Protein AF-A0A8J2P2X7-F1 (afdb_monomer_lite)

Organism: NCBI:txid39272

Radius of gyration: 16.41 Å; chains: 1; bounding box: 31×21×48 Å

Sequence (73 aa):
MSEFVRVLIAVSEKAANIARIVRSEKELFQLLVQEKGVEDKNERFVQDFKTLADVLIQECLRHDISTVFPAMA

pLDDT: mean 85.46, std 16.01, range [48.59, 98.06]

Foldseek 3Di:
DVVLVVLVVVLVVVLVVLVVCCCVDPVSVCLVPDDPDPPPPDDPPPDPSVVVSVVVSVVSSQVSSCVVVVVSD

Structure (mmCIF, N/CA/C/O backbone):
data_AF-A0A8J2P2X7-F1
#
_entry.id   AF-A0A8J2P2X7-F1
#
loop_
_atom_site.group_PDB
_atom_site.id
_atom_site.type_symbol
_atom_site.label_atom_id
_atom_site.label_alt_id
_atom_site.label_comp_id
_atom_site.label_asym_id
_atom_site.label_entity_id
_atom_site.label_seq_id
_atom_site.pdbx_PDB_ins_code
_atom_site.Cartn_x
_atom_site.Cartn_y
_atom_site.Cartn_z
_atom_site.occupancy
_atom_site.B_iso_or_equiv
_atom_site.auth_seq_id
_atom_site.auth_comp_id
_atom_site.auth_asym_id
_atom_site.auth_atom_id
_atom_site.pdbx_PDB_model_num
ATOM 1 N N . MET A 1 1 ? 15.495 6.305 -15.362 1.00 65.19 1 MET A N 1
ATOM 2 C CA . MET A 1 1 ? 15.279 7.036 -14.088 1.00 65.19 1 MET A CA 1
ATOM 3 C C . MET A 1 1 ? 13.884 7.654 -14.003 1.00 65.19 1 MET A C 1
ATOM 5 O O . MET A 1 1 ? 13.235 7.483 -12.983 1.00 65.19 1 MET A O 1
ATOM 9 N N . SER A 1 2 ? 13.387 8.310 -15.060 1.00 90.44 2 SER A N 1
ATOM 10 C CA . SER A 1 2 ? 12.032 8.894 -15.093 1.00 90.44 2 SER A CA 1
ATOM 11 C C . SER A 1 2 ? 10.904 7.878 -14.867 1.00 90.44 2 SER A C 1
ATOM 13 O O . SER A 1 2 ? 9.942 8.190 -14.177 1.00 90.44 2 SER A O 1
ATOM 15 N N . GLU A 1 3 ? 11.023 6.669 -15.413 1.00 92.81 3 GLU A N 1
ATOM 16 C CA . GLU A 1 3 ? 10.025 5.603 -15.250 1.00 92.81 3 GLU A CA 1
ATOM 17 C C . GLU A 1 3 ? 9.949 5.082 -13.812 1.00 92.81 3 GLU A C 1
ATOM 19 O O . GLU A 1 3 ? 8.865 5.011 -13.246 1.00 92.81 3 GLU A O 1
ATOM 24 N N . PHE A 1 4 ? 11.097 4.825 -13.182 1.00 93.38 4 PHE A N 1
ATOM 25 C CA . PHE A 1 4 ? 11.155 4.398 -11.784 1.00 93.38 4 PHE A CA 1
ATOM 26 C C . PHE A 1 4 ? 10.478 5.408 -10.849 1.00 93.38 4 PHE A C 1
ATOM 28 O O . PHE A 1 4 ? 9.621 5.042 -10.052 1.00 93.38 4 PHE A O 1
ATOM 35 N N . VAL A 1 5 ? 10.782 6.701 -11.008 1.00 96.19 5 VAL A N 1
ATOM 36 C CA . VAL A 1 5 ? 10.138 7.766 -10.222 1.00 96.19 5 VAL A CA 1
ATOM 37 C C . VAL A 1 5 ? 8.631 7.829 -10.491 1.00 96.19 5 VAL A C 1
ATOM 39 O O . VAL A 1 5 ? 7.857 7.986 -9.553 1.00 96.19 5 VAL A O 1
ATOM 42 N N . ARG A 1 6 ? 8.189 7.665 -11.747 1.00 96.56 6 ARG A N 1
ATOM 43 C CA . ARG A 1 6 ? 6.754 7.620 -12.083 1.00 96.56 6 ARG A CA 1
ATOM 44 C C . ARG A 1 6 ? 6.041 6.459 -11.394 1.00 96.56 6 ARG A C 1
ATOM 46 O O . ARG A 1 6 ? 4.963 6.671 -10.848 1.00 96.56 6 ARG A O 1
ATOM 53 N N . VAL A 1 7 ? 6.647 5.272 -11.383 1.00 96.56 7 VAL A N 1
ATOM 54 C CA . VAL A 1 7 ? 6.101 4.103 -10.678 1.00 96.56 7 VAL A CA 1
ATOM 55 C C . VAL A 1 7 ? 6.023 4.377 -9.180 1.00 96.56 7 VAL A C 1
ATOM 57 O O . VAL A 1 7 ? 4.959 4.192 -8.599 1.00 96.56 7 VAL A O 1
ATOM 60 N N . LEU A 1 8 ? 7.087 4.907 -8.566 1.00 95.75 8 LEU A N 1
ATOM 61 C CA . LEU A 1 8 ? 7.090 5.255 -7.141 1.00 95.75 8 LEU A CA 1
ATOM 62 C C . LEU A 1 8 ? 6.001 6.273 -6.771 1.00 95.75 8 LEU A C 1
ATOM 64 O O . LEU A 1 8 ? 5.350 6.119 -5.738 1.00 95.75 8 LEU A O 1
ATOM 68 N N . ILE A 1 9 ? 5.764 7.284 -7.610 1.00 97.75 9 ILE A N 1
ATOM 69 C CA . ILE A 1 9 ? 4.672 8.248 -7.409 1.00 97.75 9 ILE A CA 1
ATOM 70 C C . ILE A 1 9 ? 3.312 7.539 -7.476 1.00 97.75 9 ILE A C 1
ATOM 72 O O . ILE A 1 9 ? 2.480 7.736 -6.592 1.00 97.75 9 ILE A O 1
ATOM 76 N N . ALA A 1 10 ? 3.093 6.688 -8.482 1.00 96.88 10 ALA A N 1
ATOM 77 C CA . ALA A 1 10 ? 1.827 5.977 -8.653 1.00 96.88 10 ALA A CA 1
ATOM 78 C C . ALA A 1 10 ? 1.520 5.039 -7.473 1.00 96.88 10 ALA A C 1
ATOM 80 O O . ALA A 1 10 ? 0.414 5.067 -6.929 1.00 96.88 10 ALA A O 1
ATOM 81 N N . VAL A 1 11 ? 2.502 4.249 -7.027 1.00 97.25 11 VAL A N 1
ATOM 82 C CA . VAL A 1 11 ? 2.307 3.332 -5.894 1.00 97.25 11 VAL A CA 1
ATOM 83 C C . VAL A 1 11 ? 2.190 4.082 -4.563 1.00 97.25 11 VAL A C 1
ATOM 85 O O . VAL A 1 11 ? 1.438 3.652 -3.693 1.00 97.25 11 VAL A O 1
ATOM 88 N N . SER A 1 12 ? 2.833 5.246 -4.410 1.00 97.06 12 SER A N 1
ATOM 89 C CA . SER A 1 12 ? 2.649 6.102 -3.226 1.00 97.06 12 SER A CA 1
ATOM 90 C C . SER A 1 12 ? 1.224 6.649 -3.131 1.00 97.06 12 SER A C 1
ATOM 92 O O . SER A 1 12 ? 0.640 6.658 -2.049 1.00 97.06 12 SER A O 1
ATOM 94 N N . GLU A 1 13 ? 0.626 7.052 -4.255 1.00 98.06 13 GLU A N 1
ATOM 95 C CA . GLU A 1 13 ? -0.778 7.482 -4.281 1.00 98.06 13 GLU A CA 1
ATOM 96 C C . GLU A 1 13 ? -1.726 6.319 -3.954 1.00 98.06 13 GLU A C 1
ATOM 98 O O . GLU A 1 13 ? -2.695 6.490 -3.211 1.00 98.06 13 GLU A O 1
ATOM 103 N N . LYS A 1 14 ? -1.424 5.101 -4.425 1.00 97.31 14 LYS A N 1
ATOM 104 C CA . LYS A 1 14 ? -2.161 3.891 -4.028 1.00 97.31 14 LYS A CA 1
ATOM 105 C C . LYS A 1 14 ? -2.062 3.635 -2.517 1.00 97.31 14 LYS A C 1
ATOM 107 O O . LYS A 1 14 ? -3.093 3.412 -1.885 1.00 97.31 14 LYS A O 1
ATOM 112 N N . ALA A 1 15 ? -0.872 3.744 -1.920 1.00 97.62 15 ALA A N 1
ATOM 113 C CA . ALA A 1 15 ? -0.696 3.650 -0.466 1.00 97.62 15 ALA A CA 1
ATOM 114 C C . ALA A 1 15 ? -1.526 4.706 0.281 1.00 97.62 15 ALA A C 1
ATOM 116 O O . ALA A 1 15 ? -2.225 4.387 1.244 1.00 97.62 15 ALA A O 1
ATOM 117 N N . ALA A 1 16 ? -1.501 5.955 -0.191 1.00 97.69 16 ALA A N 1
ATOM 118 C CA . ALA A 1 16 ? -2.281 7.042 0.392 1.00 97.69 16 ALA A CA 1
ATOM 119 C C . ALA A 1 16 ? -3.796 6.801 0.282 1.00 97.69 16 ALA A C 1
ATOM 121 O O . ALA A 1 16 ? -4.544 7.164 1.190 1.00 97.69 16 ALA A O 1
ATOM 122 N N . ASN A 1 17 ? -4.265 6.184 -0.805 1.00 97.94 17 ASN A N 1
ATOM 123 C CA . ASN A 1 17 ? -5.663 5.777 -0.959 1.00 97.94 17 ASN A CA 1
ATOM 124 C C . ASN A 1 17 ? -6.060 4.692 0.048 1.00 97.94 17 ASN A C 1
ATOM 126 O O . ASN A 1 17 ? -7.072 4.850 0.726 1.00 97.94 17 ASN A O 1
ATOM 130 N N . ILE A 1 18 ? -5.243 3.648 0.220 1.00 96.19 18 ILE A N 1
ATOM 131 C CA . ILE A 1 18 ? -5.491 2.599 1.225 1.00 96.19 18 ILE A CA 1
ATOM 132 C C . ILE A 1 18 ? -5.547 3.213 2.630 1.00 96.19 18 ILE A C 1
ATOM 134 O O . ILE A 1 18 ? -6.503 2.988 3.369 1.00 96.19 18 ILE A O 1
ATOM 138 N N . ALA A 1 19 ? -4.572 4.056 2.980 1.00 96.06 19 ALA A N 1
ATOM 139 C CA . ALA A 1 19 ? -4.528 4.721 4.280 1.00 96.06 19 ALA A CA 1
ATOM 140 C C . ALA A 1 19 ? -5.738 5.643 4.523 1.00 96.06 19 ALA A C 1
ATOM 142 O O . ALA A 1 19 ? -6.221 5.742 5.652 1.00 96.06 19 ALA A O 1
ATOM 143 N N . ARG A 1 20 ? -6.244 6.315 3.479 1.00 97.62 20 ARG A N 1
ATOM 144 C CA . ARG A 1 20 ? -7.480 7.107 3.558 1.00 97.62 20 ARG A CA 1
ATOM 145 C C . ARG A 1 20 ? -8.696 6.225 3.822 1.00 97.62 20 ARG A C 1
ATOM 147 O O . ARG A 1 20 ? -9.438 6.550 4.739 1.00 97.62 20 ARG A O 1
ATOM 154 N N . ILE A 1 21 ? -8.850 5.114 3.097 1.00 96.12 21 ILE A N 1
ATOM 155 C CA . ILE A 1 21 ? -9.962 4.161 3.280 1.00 96.12 21 ILE A CA 1
ATOM 156 C C . ILE A 1 21 ? -9.967 3.603 4.706 1.00 96.12 21 ILE A C 1
ATOM 158 O O . ILE A 1 21 ? -10.990 3.640 5.383 1.00 96.12 21 ILE A O 1
ATOM 162 N N . VAL A 1 22 ? -8.804 3.173 5.205 1.00 94.31 22 VAL A N 1
ATOM 163 C CA . VAL A 1 22 ? -8.652 2.673 6.582 1.00 94.31 22 VAL A CA 1
ATOM 164 C C . VAL A 1 22 ? -9.113 3.699 7.627 1.00 94.31 22 VAL A C 1
ATOM 166 O O . VAL A 1 22 ? -9.609 3.318 8.683 1.00 94.31 22 VAL A O 1
ATOM 169 N N . ARG A 1 23 ? -8.967 5.001 7.349 1.00 93.25 23 ARG A N 1
ATOM 170 C CA . ARG A 1 23 ? -9.386 6.081 8.257 1.00 93.25 23 ARG A CA 1
ATOM 171 C C . ARG A 1 23 ? -10.819 6.562 8.036 1.00 93.25 23 ARG A C 1
ATOM 173 O O . ARG A 1 23 ? -11.412 7.073 8.980 1.00 93.25 23 ARG A O 1
ATOM 180 N N . SER A 1 24 ? -11.348 6.478 6.816 1.00 94.81 24 SER A N 1
ATOM 181 C CA . SER A 1 24 ? -12.698 6.954 6.492 1.00 94.81 24 SER A CA 1
ATOM 182 C C . SER A 1 24 ? -13.774 5.941 6.859 1.00 94.81 24 SER A C 1
ATOM 184 O O . SER A 1 24 ? -14.879 6.336 7.223 1.00 94.81 24 SER A O 1
ATOM 186 N N . GLU A 1 25 ? -13.457 4.649 6.784 1.00 94.44 25 GLU A N 1
ATOM 187 C CA . GLU A 1 25 ? -14.388 3.585 7.137 1.00 94.44 25 GLU A CA 1
ATOM 188 C C . GLU A 1 25 ? -14.438 3.393 8.649 1.00 94.44 25 GLU A C 1
ATOM 190 O O . GLU A 1 25 ? -13.439 3.057 9.285 1.00 94.44 25 GLU A O 1
ATOM 195 N N . LYS A 1 26 ? -15.624 3.587 9.234 1.00 89.31 26 LYS A N 1
ATOM 196 C CA . LYS A 1 26 ? -15.825 3.583 10.690 1.00 89.31 26 LYS A CA 1
ATOM 197 C C . LYS A 1 26 ? -15.336 2.292 11.352 1.00 89.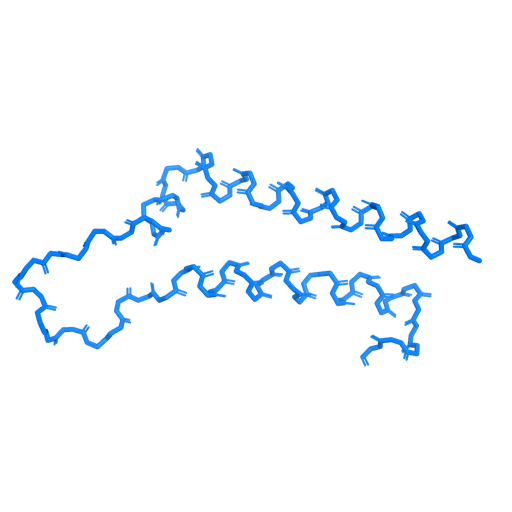31 26 LYS A C 1
ATOM 199 O O . LYS A 1 26 ? -14.701 2.360 12.399 1.00 89.31 26 LYS A O 1
ATOM 204 N N . GLU A 1 27 ? -15.619 1.139 10.752 1.00 88.88 27 GLU A N 1
ATOM 205 C CA . GLU A 1 27 ? -15.220 -0.170 11.286 1.00 88.88 27 GLU A CA 1
ATOM 206 C C . GLU A 1 27 ? -13.697 -0.346 11.259 1.00 88.88 27 GLU A C 1
ATOM 208 O O . GLU A 1 27 ? -13.097 -0.728 12.262 1.00 88.88 27 GLU A O 1
ATOM 213 N N . LEU A 1 28 ? -13.051 0.017 10.146 1.00 90.00 28 LEU A N 1
ATOM 214 C CA . LEU A 1 28 ? -11.592 -0.053 10.014 1.00 90.00 28 LEU A CA 1
ATOM 215 C C . LEU A 1 28 ? -10.902 0.937 10.957 1.00 90.00 28 LEU A C 1
ATOM 217 O O . LEU A 1 28 ? -9.907 0.597 11.591 1.00 90.00 28 LEU A O 1
ATOM 221 N N . PHE A 1 29 ? -11.457 2.139 11.104 1.00 89.62 29 PHE A N 1
ATOM 222 C CA . PHE A 1 29 ? -10.937 3.149 12.015 1.00 89.62 29 PHE A CA 1
ATOM 223 C C . PHE A 1 29 ? -11.035 2.705 13.480 1.00 89.62 29 PHE A C 1
ATOM 225 O O . PHE A 1 29 ? -10.098 2.919 14.246 1.00 89.62 29 PHE A O 1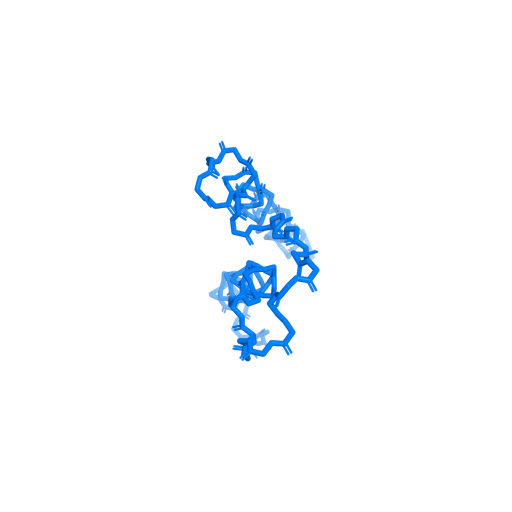
ATOM 232 N N . GLN A 1 30 ? -12.124 2.036 13.873 1.00 86.81 30 GLN A N 1
ATOM 233 C CA . GLN A 1 30 ? -12.267 1.469 15.218 1.00 86.81 30 GLN A CA 1
ATOM 234 C C . GLN A 1 30 ? -11.221 0.386 15.508 1.00 86.81 30 GLN A C 1
ATOM 236 O O . GLN A 1 30 ? -10.660 0.366 16.603 1.00 86.81 30 GLN A O 1
ATOM 241 N N . LEU A 1 31 ? -10.904 -0.462 14.525 1.00 86.38 31 LEU A N 1
ATOM 242 C CA . LEU A 1 31 ? -9.816 -1.439 14.641 1.00 86.38 31 LEU A CA 1
ATOM 243 C C . LEU A 1 31 ? -8.438 -0.757 14.732 1.00 86.38 31 LEU A C 1
ATOM 245 O O . LEU A 1 31 ? -7.555 -1.234 15.438 1.00 86.38 31 LEU A O 1
ATOM 249 N N . LEU A 1 32 ? -8.262 0.379 14.051 1.00 83.75 32 LEU A N 1
ATOM 250 C CA . LEU A 1 32 ? -7.012 1.146 13.994 1.00 8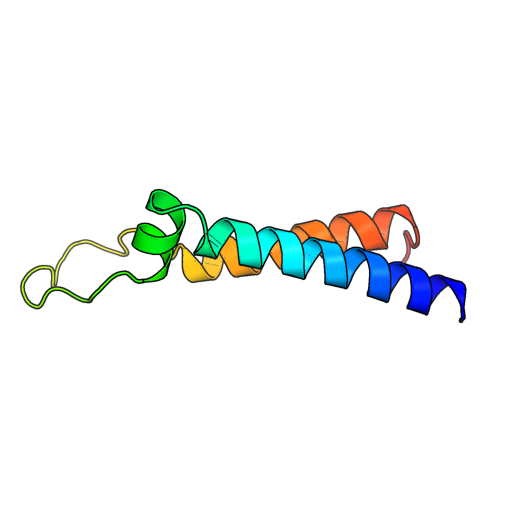3.75 32 LEU A CA 1
ATOM 251 C C . LEU A 1 32 ? -6.718 1.923 15.292 1.00 83.75 32 LEU A C 1
ATOM 253 O O . LEU A 1 32 ? -5.553 2.117 15.635 1.00 83.75 32 LEU A O 1
ATOM 257 N N . VAL A 1 33 ? -7.750 2.376 16.011 1.00 77.94 33 VAL A N 1
ATOM 258 C CA . VAL A 1 33 ? -7.626 3.310 17.151 1.00 77.94 33 VAL A CA 1
ATOM 259 C C . VAL A 1 33 ? -7.714 2.636 18.525 1.00 77.94 33 VAL A C 1
ATOM 261 O O . VAL A 1 33 ? -7.606 3.344 19.516 1.00 77.94 33 VAL A O 1
ATOM 264 N N . GLN A 1 34 ? -7.849 1.304 18.606 1.00 66.38 34 GLN A N 1
ATOM 265 C CA . GLN A 1 34 ? -8.028 0.538 19.856 1.00 66.38 34 GLN A CA 1
ATOM 266 C C . GLN A 1 34 ? -7.527 1.240 21.131 1.00 66.38 34 GLN A C 1
ATOM 268 O O . GLN A 1 34 ? -6.326 1.315 21.415 1.00 66.38 34 GLN A O 1
ATOM 273 N N . GLU A 1 35 ? -8.473 1.750 21.919 1.00 56.53 35 GLU A N 1
ATOM 274 C CA . GLU A 1 35 ? -8.182 2.290 23.239 1.00 56.53 35 GLU A CA 1
ATOM 275 C C . GLU A 1 35 ? -7.881 1.123 24.184 1.00 56.53 35 GLU A C 1
ATOM 277 O O . GLU A 1 35 ? -8.661 0.178 24.303 1.00 56.53 35 GLU A O 1
ATOM 282 N N . LYS A 1 36 ? -6.730 1.169 24.865 1.00 54.03 36 LYS A N 1
ATOM 283 C CA . LYS A 1 36 ? -6.380 0.187 25.898 1.00 54.03 36 LYS A CA 1
ATOM 284 C C . LYS A 1 36 ? -7.344 0.325 27.081 1.00 54.03 36 LYS A C 1
ATOM 286 O O . LYS A 1 36 ? -7.111 1.145 27.968 1.00 54.03 36 LYS A O 1
ATOM 291 N N . GLY A 1 37 ? -8.405 -0.479 27.110 1.00 52.41 37 GLY A N 1
ATOM 292 C CA . GLY A 1 37 ? -9.258 -0.640 28.286 1.00 52.41 37 GLY A CA 1
ATOM 293 C C . GLY A 1 37 ? -8.454 -1.203 29.462 1.00 52.41 37 GLY A C 1
ATOM 294 O O . GLY A 1 37 ? -7.694 -2.156 29.312 1.00 52.41 37 GLY A O 1
ATOM 295 N N . VAL A 1 38 ? -8.590 -0.592 30.642 1.00 52.53 38 VAL A N 1
ATOM 296 C CA . VAL A 1 38 ? -7.779 -0.884 31.843 1.00 52.53 38 VAL A CA 1
ATOM 297 C C . VAL A 1 38 ? -8.042 -2.290 32.422 1.00 52.53 38 VAL A C 1
ATOM 299 O O . VAL A 1 38 ? -7.219 -2.797 33.190 1.00 52.53 38 VAL A O 1
ATOM 302 N N . GLU A 1 39 ? -9.141 -2.940 32.027 1.00 53.38 39 GLU A N 1
ATOM 303 C CA . GLU A 1 39 ? -9.605 -4.218 32.588 1.00 53.38 39 GLU A CA 1
ATOM 304 C C . GLU A 1 39 ? -9.209 -5.461 31.766 1.00 53.38 39 GLU A C 1
ATOM 306 O O . GLU A 1 39 ? -9.089 -6.542 32.341 1.00 53.38 39 GLU A O 1
ATOM 311 N N . ASP A 1 40 ? -8.846 -5.323 30.486 1.00 53.97 40 ASP A N 1
ATOM 312 C CA . ASP A 1 40 ? -8.465 -6.452 29.614 1.00 53.97 40 ASP A CA 1
ATOM 313 C C . ASP A 1 40 ? -6.959 -6.734 29.634 1.00 53.97 40 ASP A C 1
ATOM 315 O O . ASP A 1 40 ? -6.267 -6.808 28.616 1.00 53.97 40 ASP A O 1
ATOM 319 N N . LYS A 1 41 ? -6.404 -6.929 30.832 1.00 51.19 41 LYS A N 1
ATOM 320 C CA . LYS A 1 41 ? -4.985 -7.297 30.986 1.00 51.19 41 LYS A CA 1
ATOM 321 C C . LYS A 1 41 ? -4.656 -8.724 30.522 1.00 51.19 41 LYS A C 1
ATOM 323 O O . LYS A 1 41 ? -3.502 -9.123 30.654 1.00 51.19 41 LYS A O 1
ATOM 328 N N . ASN A 1 42 ? -5.619 -9.490 29.998 1.00 53.56 42 ASN A N 1
ATOM 329 C CA . ASN A 1 42 ? -5.427 -10.910 29.698 1.00 53.56 42 ASN A CA 1
ATOM 330 C C . ASN A 1 42 ? -6.153 -11.462 28.455 1.00 53.56 42 ASN A C 1
ATOM 332 O O . ASN A 1 42 ? -6.388 -12.667 28.388 1.00 53.56 42 ASN A O 1
ATOM 336 N N . GLU A 1 43 ? -6.401 -10.655 27.423 1.00 51.97 43 GLU A N 1
ATOM 337 C CA . GLU A 1 43 ? -6.638 -11.198 26.078 1.00 51.97 43 GLU A CA 1
ATOM 338 C C . GLU A 1 43 ? -5.423 -10.913 25.197 1.00 51.97 43 GLU A C 1
ATOM 340 O O . GLU A 1 43 ? -5.136 -9.787 24.798 1.00 51.97 43 GLU A O 1
ATOM 345 N N . ARG A 1 44 ? -4.632 -11.963 24.964 1.00 48.59 44 ARG A N 1
ATOM 346 C CA . ARG A 1 44 ? -3.470 -11.959 24.073 1.00 48.59 44 ARG A CA 1
ATOM 347 C C . ARG A 1 44 ? -3.829 -11.276 22.750 1.00 48.59 44 ARG A C 1
ATOM 349 O O . ARG A 1 44 ? -4.523 -11.875 21.942 1.00 48.59 44 ARG A O 1
ATOM 356 N N . PHE A 1 45 ? -3.289 -10.078 22.526 1.00 54.38 45 PHE A N 1
ATOM 357 C CA . PHE A 1 45 ? -3.220 -9.420 21.218 1.00 54.38 45 PHE A CA 1
ATOM 358 C C . PHE A 1 45 ? -4.543 -9.445 20.439 1.00 54.38 45 PHE A C 1
ATOM 360 O O . PHE A 1 45 ? -4.659 -10.109 19.407 1.00 54.38 45 PHE A O 1
ATOM 367 N N . VAL A 1 46 ? -5.538 -8.698 20.915 1.00 56.06 46 VAL A N 1
ATOM 368 C CA . VAL A 1 46 ? -6.783 -8.457 20.175 1.00 56.06 46 VAL A CA 1
ATOM 369 C C . VAL A 1 46 ? -6.449 -7.588 18.951 1.00 56.06 46 VAL A C 1
ATOM 371 O O . VAL A 1 46 ? -6.510 -6.378 19.013 1.00 56.06 46 VAL A O 1
ATOM 374 N N . GLN A 1 47 ? -6.009 -8.222 17.860 1.00 63.66 47 GLN A N 1
ATOM 375 C CA . GLN A 1 47 ? -5.722 -7.675 16.524 1.00 63.66 47 GLN A CA 1
ATOM 376 C C . GLN A 1 47 ? -4.809 -6.433 16.474 1.00 63.66 47 GLN A C 1
ATOM 378 O O . GLN A 1 47 ? -5.272 -5.299 16.540 1.00 63.66 47 GLN A O 1
ATOM 383 N N . ASP A 1 48 ? -3.509 -6.640 16.213 1.00 80.50 48 ASP A N 1
ATOM 384 C CA . ASP A 1 48 ? -2.588 -5.569 15.793 1.00 80.50 48 ASP A CA 1
ATOM 385 C C . ASP A 1 48 ? -2.919 -5.102 14.360 1.00 80.50 48 ASP A C 1
ATOM 387 O O . ASP A 1 48 ? -2.208 -5.358 13.384 1.00 80.50 48 ASP A O 1
ATOM 391 N N . PHE A 1 49 ? -4.080 -4.462 14.232 1.00 86.19 49 PHE 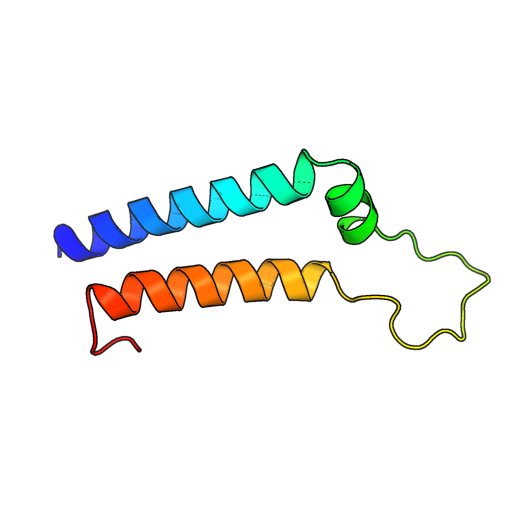A N 1
ATOM 392 C CA . PHE A 1 49 ? -4.640 -4.003 12.971 1.00 86.19 49 PHE A CA 1
ATOM 393 C C . PHE A 1 49 ? -3.788 -2.894 12.357 1.00 86.19 49 PHE A C 1
ATOM 395 O O . PHE A 1 49 ? -3.687 -2.794 11.136 1.00 86.19 49 PHE A O 1
ATOM 402 N N . LYS A 1 50 ? -3.111 -2.096 13.192 1.00 88.38 50 LYS A N 1
ATOM 403 C CA . LYS A 1 50 ? -2.126 -1.124 12.722 1.00 88.38 50 LYS A CA 1
ATOM 404 C C . LYS A 1 50 ? -0.997 -1.825 11.966 1.00 88.38 50 LYS A C 1
ATOM 406 O O . LYS A 1 50 ? -0.717 -1.443 10.832 1.00 88.38 50 LYS A O 1
ATOM 411 N N . THR A 1 51 ? -0.384 -2.856 12.552 1.00 90.38 51 THR A N 1
ATOM 412 C CA . THR A 1 51 ? 0.659 -3.627 11.862 1.00 90.38 51 THR A CA 1
ATOM 413 C C . THR A 1 51 ? 0.111 -4.312 10.612 1.00 90.38 51 THR A C 1
ATOM 415 O O . THR A 1 51 ? 0.779 -4.296 9.582 1.00 90.38 51 THR A O 1
ATOM 418 N N . LEU A 1 52 ? -1.117 -4.844 10.642 1.00 91.12 52 LEU A N 1
ATOM 419 C CA . LEU A 1 52 ? -1.754 -5.412 9.447 1.00 91.12 52 LEU A CA 1
ATOM 420 C C . LEU A 1 52 ? -1.910 -4.378 8.320 1.00 91.12 52 LEU A C 1
ATOM 422 O O . LEU A 1 52 ? -1.590 -4.679 7.173 1.00 91.12 52 LEU A O 1
ATOM 426 N N . ALA A 1 53 ? -2.379 -3.169 8.631 1.00 92.31 53 ALA A N 1
ATOM 427 C CA . ALA A 1 53 ? -2.532 -2.095 7.654 1.00 92.31 53 ALA A CA 1
ATOM 428 C C . ALA A 1 53 ? -1.177 -1.653 7.077 1.00 92.31 53 ALA A C 1
ATOM 430 O O . ALA A 1 53 ? -1.053 -1.480 5.863 1.00 92.31 53 ALA A O 1
ATOM 431 N N . ASP A 1 54 ? -0.154 -1.530 7.929 1.00 94.31 54 ASP A N 1
ATOM 432 C CA . ASP A 1 54 ? 1.208 -1.184 7.515 1.00 94.31 54 ASP A CA 1
ATOM 433 C C . ASP A 1 54 ? 1.792 -2.269 6.580 1.00 94.31 54 ASP A C 1
ATOM 435 O O . ASP A 1 54 ? 2.312 -1.947 5.509 1.00 94.31 54 ASP A O 1
ATOM 439 N N . VAL A 1 55 ? 1.644 -3.556 6.925 1.00 95.88 55 VAL A N 1
ATOM 440 C CA . VAL A 1 55 ? 2.109 -4.694 6.104 1.00 95.88 55 VAL A CA 1
ATOM 441 C C . VAL A 1 55 ? 1.333 -4.802 4.791 1.00 95.88 55 VAL A C 1
ATOM 443 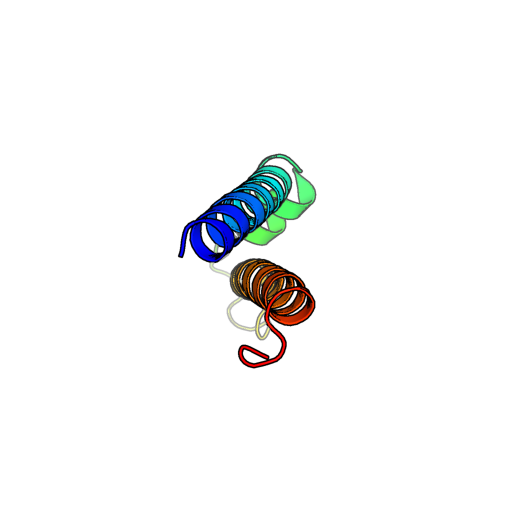O O . VAL A 1 55 ? 1.938 -5.024 3.746 1.00 95.88 55 VAL A O 1
ATOM 446 N N . LEU A 1 56 ? 0.013 -4.599 4.805 1.00 95.62 56 LEU A N 1
ATOM 447 C CA . LEU A 1 56 ? -0.805 -4.614 3.591 1.00 95.62 56 LEU A CA 1
ATOM 448 C C . LEU A 1 56 ? -0.328 -3.560 2.588 1.00 95.62 56 LEU A C 1
ATOM 450 O O . LEU A 1 56 ? -0.187 -3.858 1.402 1.00 95.62 56 LEU A O 1
ATOM 454 N N . ILE A 1 57 ? -0.068 -2.337 3.058 1.00 96.75 57 ILE A N 1
ATOM 455 C CA . ILE A 1 57 ? 0.457 -1.258 2.216 1.00 96.75 57 ILE A CA 1
ATOM 456 C C . ILE A 1 57 ? 1.832 -1.644 1.663 1.00 96.75 57 ILE A C 1
ATOM 458 O O . ILE A 1 57 ? 2.056 -1.519 0.461 1.00 96.75 57 ILE A O 1
ATOM 462 N N . GLN A 1 58 ? 2.737 -2.145 2.507 1.00 96.06 58 GLN A N 1
ATOM 463 C CA . GLN A 1 58 ? 4.079 -2.554 2.081 1.00 96.06 58 GLN A CA 1
ATOM 464 C C . GLN A 1 58 ? 4.048 -3.651 1.014 1.00 96.06 58 GLN A C 1
ATOM 466 O O . GLN A 1 58 ? 4.704 -3.509 -0.016 1.00 96.06 58 GLN A O 1
ATOM 471 N N . GLU A 1 59 ? 3.260 -4.705 1.217 1.00 97.12 59 GLU A N 1
ATOM 472 C CA . GLU A 1 59 ? 3.185 -5.831 0.284 1.00 97.12 59 GLU A CA 1
ATOM 473 C C . GLU A 1 59 ? 2.472 -5.459 -1.020 1.00 97.12 59 GLU A C 1
ATOM 475 O O . GLU A 1 59 ? 2.895 -5.889 -2.092 1.00 97.12 59 GLU A O 1
ATOM 480 N N . CYS A 1 60 ? 1.458 -4.588 -0.968 1.00 96.12 60 CYS A N 1
ATOM 481 C CA . CYS A 1 60 ? 0.847 -4.025 -2.175 1.00 96.12 60 CYS A CA 1
ATOM 482 C C . CYS A 1 60 ? 1.868 -3.242 -3.012 1.00 96.12 60 CYS A C 1
ATOM 484 O O . CYS A 1 60 ? 1.908 -3.381 -4.234 1.00 96.12 60 CYS A O 1
ATOM 486 N N . LEU A 1 61 ? 2.698 -2.424 -2.357 1.00 95.38 61 LEU A N 1
ATOM 487 C CA . LEU A 1 61 ? 3.736 -1.635 -3.020 1.00 95.38 61 LEU A CA 1
ATOM 488 C C . LEU A 1 61 ? 4.848 -2.524 -3.570 1.00 95.38 61 LEU A C 1
ATOM 490 O O . LEU A 1 61 ? 5.251 -2.328 -4.716 1.00 95.38 61 LEU A O 1
ATOM 494 N N . ARG A 1 62 ? 5.314 -3.507 -2.787 1.00 95.62 62 ARG A N 1
ATOM 495 C CA . ARG A 1 62 ? 6.279 -4.515 -3.241 1.00 95.62 62 ARG A CA 1
ATOM 496 C C . ARG A 1 62 ? 5.752 -5.186 -4.504 1.00 95.62 62 ARG A C 1
ATOM 498 O O . ARG A 1 62 ? 6.416 -5.110 -5.527 1.00 95.62 62 ARG A O 1
ATOM 505 N N . HIS A 1 63 ? 4.549 -5.759 -4.453 1.00 95.94 63 HIS A N 1
ATOM 506 C CA . HIS A 1 63 ? 3.944 -6.455 -5.586 1.00 95.94 63 HIS A CA 1
ATOM 507 C C . HIS A 1 63 ? 3.906 -5.580 -6.845 1.00 95.94 63 HIS A C 1
ATOM 509 O O . HIS A 1 63 ? 4.440 -5.974 -7.880 1.00 95.94 63 HIS A O 1
ATOM 515 N N . ASP A 1 64 ? 3.341 -4.374 -6.753 1.00 95.69 64 ASP A N 1
ATOM 516 C CA . ASP A 1 64 ? 3.226 -3.471 -7.900 1.00 95.69 64 ASP A CA 1
ATOM 517 C C . ASP A 1 64 ? 4.604 -3.099 -8.474 1.00 95.69 64 ASP A C 1
ATOM 519 O O . ASP A 1 64 ? 4.803 -3.148 -9.689 1.00 95.69 64 ASP A O 1
ATOM 523 N N . ILE A 1 65 ? 5.584 -2.778 -7.621 1.00 96.19 65 ILE A N 1
ATOM 524 C CA . ILE A 1 65 ? 6.948 -2.458 -8.065 1.00 96.19 65 ILE A CA 1
ATOM 525 C C . ILE A 1 65 ? 7.589 -3.672 -8.745 1.00 96.19 65 ILE A C 1
ATOM 527 O O . ILE A 1 65 ? 8.171 -3.516 -9.816 1.00 96.19 65 ILE A O 1
ATOM 531 N N . SER A 1 66 ? 7.456 -4.873 -8.179 1.00 96.25 66 SER A N 1
ATOM 532 C CA . SER A 1 66 ? 8.047 -6.101 -8.722 1.00 96.25 66 SER A CA 1
ATOM 533 C C . SER A 1 66 ? 7.445 -6.516 -10.065 1.00 96.25 66 SER A C 1
ATOM 535 O O . SER A 1 66 ? 8.140 -7.129 -10.871 1.00 96.25 66 SER A O 1
ATOM 537 N N . THR A 1 67 ? 6.185 -6.162 -10.350 1.00 95.56 67 THR A N 1
ATOM 538 C CA . THR A 1 67 ? 5.587 -6.421 -11.675 1.00 95.56 67 THR A CA 1
ATOM 539 C C . THR A 1 67 ? 6.226 -5.588 -12.788 1.00 95.56 67 THR A C 1
ATOM 541 O O . THR A 1 67 ? 6.333 -6.064 -13.917 1.00 95.56 67 THR A O 1
ATOM 544 N N . VAL A 1 68 ? 6.686 -4.371 -12.478 1.00 95.62 68 VAL A N 1
ATOM 545 C CA . VAL A 1 68 ? 7.349 -3.474 -13.441 1.00 95.62 68 VAL A CA 1
ATOM 546 C C . VAL A 1 68 ? 8.868 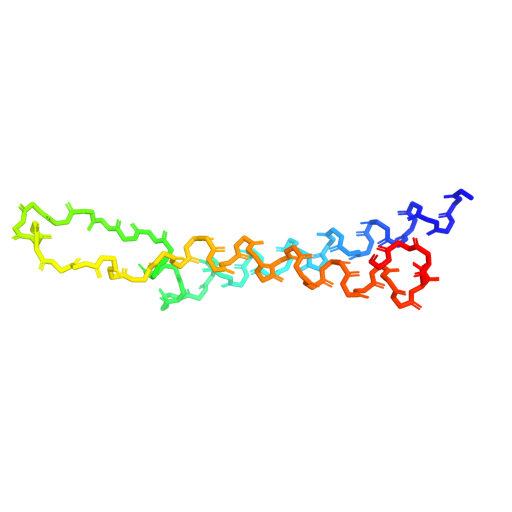-3.667 -13.432 1.00 95.62 68 VAL A C 1
ATOM 548 O O . VAL A 1 68 ? 9.515 -3.617 -14.476 1.00 95.62 68 VAL A O 1
ATOM 551 N N . PHE A 1 69 ? 9.443 -3.933 -12.259 1.00 95.56 69 PHE A N 1
ATOM 552 C CA . PHE A 1 69 ? 10.872 -4.141 -12.040 1.00 95.56 69 PHE A CA 1
ATOM 553 C C . PHE A 1 69 ? 11.118 -5.495 -11.350 1.00 95.56 69 PHE A C 1
ATOM 555 O O . PHE A 1 69 ? 11.354 -5.532 -10.141 1.00 95.56 69 PHE A O 1
ATOM 562 N N . PRO A 1 70 ? 11.136 -6.619 -12.094 1.00 93.75 70 PRO A N 1
ATOM 563 C CA . PRO A 1 70 ? 11.259 -7.963 -11.513 1.00 93.75 70 PRO A CA 1
ATOM 564 C C . PRO A 1 70 ? 12.511 -8.195 -10.656 1.00 93.75 70 PRO A C 1
ATOM 566 O O . PRO A 1 70 ? 12.503 -9.031 -9.761 1.00 93.75 70 PRO A O 1
ATOM 569 N N . ALA A 1 71 ? 13.586 -7.437 -10.893 1.00 92.44 71 ALA A N 1
ATOM 570 C CA . ALA A 1 71 ? 14.811 -7.495 -10.093 1.00 92.44 71 ALA A CA 1
ATOM 571 C C . ALA A 1 71 ? 14.664 -6.903 -8.673 1.00 92.44 71 ALA A C 1
ATOM 573 O O . ALA A 1 71 ? 15.602 -6.987 -7.886 1.00 92.44 71 ALA A O 1
ATOM 574 N N . MET A 1 72 ? 13.523 -6.278 -8.358 1.00 86.12 72 MET A N 1
ATOM 575 C CA . MET A 1 72 ? 13.208 -5.668 -7.059 1.00 86.12 72 MET A CA 1
ATOM 576 C C . MET A 1 72 ? 12.190 -6.485 -6.243 1.00 86.12 72 MET A C 1
ATOM 578 O O . MET A 1 72 ? 11.600 -5.951 -5.303 1.00 86.12 72 MET A O 1
ATOM 582 N N . ALA A 1 73 ? 11.937 -7.738 -6.635 1.00 75.19 73 ALA A N 1
ATOM 583 C CA . ALA A 1 73 ? 11.079 -8.678 -5.910 1.00 75.19 73 ALA A CA 1
ATOM 584 C C . ALA A 1 73 ? 11.651 -9.101 -4.553 1.00 75.19 73 ALA A C 1
ATOM 586 O O . ALA A 1 73 ? 12.876 -9.333 -4.459 1.00 75.19 73 ALA A O 1
#

Secondary structure (DSSP, 8-state):
-HHHHHHHHHHHHHHHHHHHHHHHSHHHHHHHH----TT-TTSTTS--HHHHHHHHHHHHHHHHHHHH-GGG-